Protein AF-A0A835IF54-F1 (afdb_monomer)

InterPro domains:
  IPR000941 Enolase [PTHR11902] (6-127)
  IPR020810 Enolase, C-terminal TIM barrel domain [PF00113] (17-128)
  IPR020810 Enolase, C-terminal TIM barrel domain [SM01192] (16-129)
  IPR036849 Enolase-like, C-terminal domain superfamily [G3DSA:3.20.20.120] (5-129)
  IPR036849 Enolase-like, C-terminal domain superfamily [SSF51604] (17-127)

Nearest PDB structures (foldseek):
  3b97-assembly1_A  TM=9.994E-01  e=7.957E-19  Homo sapiens
  3ucd-assembly1_B  TM=1.000E+00  e=1.982E-18  Homo sapiens
  2akz-assembly1_A  TM=9.984E-01  e=7.791E-18  Homo sapiens
  7sqc-assembly1_Y7  TM=9.852E-01  e=5.624E-18  Chlamydomonas reinhardtii
  2ptx-assembly1_A  TM=9.878E-01  e=2.577E-15  Trypanosoma brucei

Radius of gyration: 16.76 Å; Cα contacts (8 Å, |Δi|>4): 217; chains: 1; bounding box: 39×39×39 Å

Solvent-accessible surface area (backbone atoms only — not comparable to full-atom values): 7189 Å² total; per-residue (Å²): 110,69,71,57,55,53,51,52,28,56,76,72,69,45,90,71,90,79,84,72,76,62,70,43,54,50,34,30,8,24,99,50,23,101,40,65,23,70,47,30,32,41,22,43,29,37,76,60,44,94,42,64,71,48,26,51,50,52,51,53,46,25,50,56,37,33,45,53,53,40,29,73,75,67,32,78,79,25,57,45,61,29,88,80,64,10,29,37,45,86,45,65,51,70,67,57,56,51,52,49,48,54,54,12,30,49,73,56,69,34,66,90,29,44,49,78,48,73,44,51,63,60,77,82,76,64,72,94,123

pLDDT: mean 92.7, std 7.83, range [58.84, 98.81]

Foldseek 3Di:
DVVVQVVVCVVVVHPDDDDDFDWQFAEADPPQAPAQAQFGGKTKTQQQDPDPVRSVVLRVQLSVLLLVLLCVPQNDVQQDATPRRHTYHRDNDPVVVVVSSCRSCVVSVNNPRMDIDGGRVVVSPDDPD

Mean predicted aligned error: 4.07 Å

Sequence (129 aa):
MFLRMKHIANLAGNKTLVLPIPAFNVINGGSHAGNKLAMQEFMILPVGASSLKEAMKMGVEVYHNLKSVIKKKYGQDAINVGDEGGFAPNIQENKEGLELLKTAIAKAGYTKEVVIGMDVAASEFYSTD

Organism: NCBI:txid261450

Secondary structure (DSSP, 8-state):
-HHHHHHHHHHTT-SS--PPPP-EEEEE-GGGSSSS--S-EEEEE-TT-SSHHHHHHHHHHHHHHHHHHHHHHH-GGGG-B-TTS-B------HHHHHHHHHHHHHHHT-TTT-EEEEE--GGGT----

Structure (mmCIF, N/CA/C/O backbone):
data_AF-A0A835IF54-F1
#
_entry.id   AF-A0A835IF54-F1
#
loop_
_atom_site.group_PDB
_atom_site.id
_atom_site.type_symbol
_atom_site.label_atom_id
_atom_site.label_alt_id
_atom_site.label_comp_id
_atom_site.label_asym_id
_atom_site.label_entity_id
_atom_site.label_seq_id
_atom_site.pdbx_PDB_ins_code
_atom_site.Cartn_x
_atom_site.Cartn_y
_atom_site.Cartn_z
_atom_site.occupancy
_atom_site.B_iso_or_equiv
_atom_site.auth_seq_id
_atom_site.auth_comp_id
_atom_site.auth_asym_id
_atom_site.auth_atom_id
_atom_site.pdbx_PDB_model_num
ATOM 1 N N . MET A 1 1 ? 23.525 -2.219 -6.914 1.00 66.19 1 MET A N 1
ATOM 2 C CA . MET A 1 1 ? 22.175 -2.799 -7.114 1.00 66.19 1 MET A CA 1
ATOM 3 C C . MET A 1 1 ? 22.005 -3.371 -8.520 1.00 66.19 1 MET A C 1
ATOM 5 O O . MET A 1 1 ? 21.795 -4.568 -8.641 1.00 66.19 1 MET A O 1
ATOM 9 N N . PHE A 1 2 ? 22.214 -2.576 -9.574 1.00 77.62 2 PHE A N 1
ATOM 10 C CA . PHE A 1 2 ? 22.074 -3.015 -10.972 1.00 77.62 2 PHE A CA 1
ATOM 11 C C . PHE A 1 2 ? 22.926 -4.240 -11.364 1.00 77.62 2 PHE A C 1
ATOM 13 O O . PHE A 1 2 ? 22.415 -5.172 -11.977 1.00 77.62 2 PHE A O 1
ATOM 20 N N . LEU A 1 3 ? 24.199 -4.292 -10.947 1.00 82.06 3 LEU A N 1
ATOM 21 C CA . LEU A 1 3 ? 25.071 -5.451 -11.206 1.00 82.06 3 LEU A CA 1
ATOM 22 C C . LEU A 1 3 ? 24.554 -6.746 -10.554 1.00 82.06 3 LEU A C 1
ATOM 24 O O . LEU A 1 3 ? 24.667 -7.813 -11.148 1.00 82.06 3 LEU A O 1
ATOM 28 N N . ARG A 1 4 ? 23.924 -6.651 -9.374 1.00 89.69 4 ARG A N 1
ATOM 29 C CA . ARG A 1 4 ? 23.322 -7.808 -8.691 1.00 89.69 4 ARG A CA 1
ATOM 30 C C . ARG A 1 4 ? 22.074 -8.306 -9.419 1.00 89.69 4 ARG A C 1
ATOM 32 O O . ARG A 1 4 ? 21.937 -9.505 -9.614 1.00 89.69 4 ARG A O 1
ATOM 39 N N . MET A 1 5 ? 21.214 -7.398 -9.886 1.00 91.31 5 MET A N 1
ATOM 40 C CA . MET A 1 5 ? 20.033 -7.775 -10.676 1.00 91.31 5 MET A CA 1
ATOM 41 C C . MET A 1 5 ? 20.424 -8.449 -11.996 1.00 91.31 5 MET A C 1
ATOM 43 O O . MET A 1 5 ? 19.837 -9.461 -12.357 1.00 91.31 5 MET A O 1
ATOM 47 N N . LYS A 1 6 ? 21.461 -7.942 -12.679 1.00 92.81 6 LYS A N 1
ATOM 48 C CA . LYS A 1 6 ? 22.015 -8.586 -13.880 1.00 92.81 6 LYS A CA 1
ATOM 49 C C . LYS A 1 6 ? 22.555 -9.986 -13.598 1.00 92.81 6 LYS A C 1
ATOM 51 O O . LYS A 1 6 ? 22.308 -10.896 -14.377 1.00 92.81 6 LYS A O 1
ATOM 56 N N . HIS A 1 7 ? 23.273 -10.162 -12.491 1.00 95.25 7 HIS A N 1
ATOM 57 C CA . HIS A 1 7 ? 23.791 -11.472 -12.111 1.00 95.25 7 HIS A CA 1
ATOM 58 C C . HIS A 1 7 ? 22.662 -12.485 -11.861 1.00 95.25 7 HIS A C 1
ATOM 60 O O . HIS A 1 7 ? 22.696 -13.572 -12.427 1.00 95.25 7 HIS A O 1
ATOM 66 N N . ILE A 1 8 ? 21.629 -12.102 -11.102 1.00 96.25 8 ILE A N 1
ATOM 67 C CA . ILE A 1 8 ? 20.449 -12.950 -10.858 1.00 96.25 8 ILE A CA 1
ATOM 68 C C . ILE A 1 8 ? 19.726 -13.277 -12.170 1.00 96.25 8 ILE A C 1
ATOM 70 O O . ILE A 1 8 ? 19.362 -14.426 -12.397 1.00 96.25 8 ILE A O 1
ATOM 74 N N . ALA A 1 9 ? 19.559 -12.298 -13.062 1.00 96.06 9 ALA A N 1
ATOM 75 C CA . ALA A 1 9 ? 18.934 -12.530 -14.361 1.00 96.06 9 ALA A CA 1
ATOM 76 C C . ALA A 1 9 ? 19.724 -13.528 -15.217 1.00 96.06 9 ALA A C 1
ATOM 78 O O . ALA A 1 9 ? 19.123 -14.423 -15.801 1.00 96.06 9 ALA A O 1
ATOM 79 N N . ASN A 1 10 ? 21.057 -13.438 -15.218 1.00 96.12 10 ASN A N 1
ATOM 80 C CA . ASN A 1 10 ? 21.908 -14.407 -15.906 1.00 96.12 10 ASN A CA 1
ATOM 81 C C . ASN A 1 10 ? 21.750 -15.820 -15.325 1.00 96.12 10 ASN A C 1
ATOM 83 O O . ASN A 1 10 ? 21.616 -16.768 -16.094 1.00 96.12 10 ASN A O 1
ATOM 87 N N . LEU A 1 11 ? 21.726 -15.962 -13.992 1.00 97.62 11 LEU A N 1
ATOM 88 C CA . LEU A 1 11 ? 21.497 -17.253 -13.329 1.00 97.62 11 LEU A CA 1
ATOM 89 C C . LEU A 1 11 ? 20.122 -17.844 -13.674 1.00 97.62 11 LEU A C 1
ATOM 91 O O . LEU A 1 11 ? 20.004 -19.048 -13.868 1.00 97.62 11 LEU A O 1
ATOM 95 N N . ALA A 1 12 ? 19.097 -16.997 -13.788 1.00 96.81 12 ALA A N 1
ATOM 96 C CA . ALA A 1 12 ? 17.739 -17.395 -14.151 1.00 96.81 12 ALA A CA 1
ATOM 97 C C . ALA A 1 12 ? 17.522 -17.579 -15.670 1.00 96.81 12 ALA A C 1
ATOM 99 O O . ALA A 1 12 ? 16.415 -17.904 -16.086 1.00 96.81 12 ALA A O 1
ATOM 100 N N . GLY A 1 13 ? 18.535 -17.336 -16.514 1.00 96.69 13 GLY A N 1
ATOM 101 C CA . GLY A 1 13 ? 18.402 -17.388 -17.977 1.00 9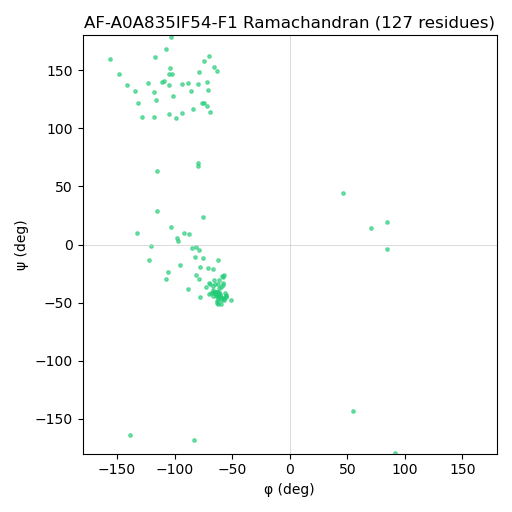6.69 13 GLY A CA 1
ATOM 102 C C . GLY A 1 13 ? 17.576 -16.244 -18.591 1.00 96.69 13 GLY A C 1
ATOM 103 O O . GLY A 1 13 ? 17.197 -16.306 -19.762 1.00 96.69 13 GLY A O 1
ATOM 104 N N . ASN A 1 14 ? 17.310 -15.182 -17.829 1.00 96.19 14 ASN A N 1
ATOM 105 C CA . ASN A 1 14 ? 16.505 -14.042 -18.253 1.00 96.19 14 ASN A CA 1
ATOM 106 C C . ASN A 1 14 ? 17.349 -13.025 -19.029 1.00 96.19 14 ASN A C 1
ATOM 108 O O . ASN A 1 14 ? 18.251 -12.391 -18.485 1.00 96.19 14 ASN A O 1
ATOM 112 N N . LYS A 1 15 ? 17.013 -12.822 -20.307 1.00 93.25 15 LYS A N 1
ATOM 113 C CA . LYS A 1 15 ? 17.708 -11.864 -21.189 1.00 93.25 15 LYS A CA 1
ATOM 114 C C . LYS A 1 15 ? 17.249 -10.417 -21.001 1.00 93.25 15 LYS A C 1
ATOM 116 O O . LYS A 1 15 ? 18.014 -9.493 -21.263 1.00 93.25 15 LYS A O 1
ATOM 121 N N . THR A 1 16 ? 16.014 -10.229 -20.543 1.00 93.44 16 THR A N 1
ATOM 122 C CA . THR A 1 16 ? 15.389 -8.915 -20.374 1.00 93.44 16 THR A CA 1
ATOM 123 C C . THR A 1 16 ? 15.056 -8.697 -18.908 1.00 93.44 16 THR A C 1
ATOM 125 O O . THR A 1 16 ? 14.454 -9.553 -18.265 1.00 93.44 16 THR A O 1
ATOM 128 N N . LEU A 1 17 ? 15.448 -7.538 -18.382 1.00 92.81 17 LEU A N 1
ATOM 129 C CA . LEU A 1 17 ? 15.072 -7.104 -17.042 1.00 92.81 17 LEU A CA 1
ATOM 130 C C . LEU A 1 17 ? 13.743 -6.355 -17.095 1.00 92.81 17 LEU A C 1
ATOM 132 O O . LEU A 1 17 ? 13.532 -5.521 -17.973 1.00 92.81 17 LEU A O 1
ATOM 136 N N . VAL A 1 18 ? 12.891 -6.614 -16.109 1.00 92.88 18 VAL A N 1
ATOM 137 C CA . VAL A 1 18 ? 11.614 -5.927 -15.912 1.00 92.88 18 VAL A CA 1
ATOM 138 C C . VAL A 1 18 ? 11.616 -5.328 -14.510 1.00 92.88 18 VAL A C 1
ATOM 140 O O . VAL A 1 18 ? 12.104 -5.955 -13.567 1.00 92.88 18 VAL A O 1
ATOM 143 N N . LEU A 1 19 ? 11.112 -4.102 -14.369 1.00 94.81 19 LEU A N 1
ATOM 144 C CA . LEU A 1 19 ? 10.859 -3.519 -13.053 1.00 94.81 19 LEU A CA 1
ATOM 145 C C . LEU A 1 19 ? 9.468 -3.960 -12.580 1.00 94.81 19 LEU A C 1
ATOM 147 O O . LEU A 1 19 ? 8.523 -3.866 -13.363 1.00 94.81 19 LEU A O 1
ATOM 151 N N . PRO A 1 20 ? 9.331 -4.446 -11.337 1.00 95.75 20 PRO A N 1
ATOM 152 C CA . PRO A 1 20 ? 8.058 -4.946 -10.845 1.00 95.75 20 PRO A CA 1
ATOM 153 C C . PRO A 1 20 ? 7.097 -3.801 -10.529 1.00 95.75 20 PRO A C 1
ATOM 155 O O . PRO A 1 20 ? 7.513 -2.680 -10.225 1.00 95.75 20 PRO A O 1
ATOM 158 N N . ILE A 1 21 ? 5.806 -4.123 -10.523 1.00 98.06 21 ILE A N 1
ATOM 159 C CA . ILE A 1 21 ? 4.799 -3.298 -9.859 1.00 98.06 21 ILE A CA 1
ATOM 160 C C . ILE A 1 21 ? 4.973 -3.533 -8.353 1.00 98.06 21 ILE A C 1
ATOM 162 O O . ILE A 1 21 ? 4.906 -4.684 -7.919 1.00 98.06 21 ILE A O 1
ATOM 166 N N . PRO A 1 22 ? 5.238 -2.492 -7.552 1.00 98.00 22 PRO A N 1
ATOM 167 C CA . PRO A 1 22 ? 5.342 -2.649 -6.110 1.00 98.00 22 PRO A CA 1
ATOM 168 C C . PRO A 1 22 ? 3.961 -2.928 -5.506 1.00 98.00 22 PRO A C 1
ATOM 170 O O . PRO A 1 22 ? 2.998 -2.226 -5.807 1.00 98.00 22 PRO A O 1
ATOM 173 N N . ALA A 1 23 ? 3.881 -3.929 -4.633 1.00 98.31 23 ALA A N 1
ATOM 174 C CA . ALA A 1 23 ? 2.742 -4.128 -3.750 1.00 98.31 23 ALA A CA 1
ATOM 175 C C . ALA A 1 23 ? 3.100 -3.552 -2.380 1.00 98.31 23 ALA A C 1
ATOM 177 O O . ALA A 1 23 ? 3.981 -4.064 -1.696 1.00 98.31 23 ALA A O 1
ATOM 178 N N . PHE A 1 24 ? 2.486 -2.427 -2.025 1.00 98.31 24 PHE A N 1
ATOM 179 C CA . PHE A 1 24 ? 2.771 -1.744 -0.767 1.00 98.31 24 PHE A CA 1
ATOM 180 C C . PHE A 1 24 ? 1.787 -2.217 0.290 1.00 98.31 24 PHE A C 1
ATOM 182 O O . PHE A 1 24 ? 0.606 -1.895 0.171 1.00 98.31 24 PHE A O 1
ATOM 189 N N . ASN A 1 25 ? 2.253 -2.925 1.316 1.00 97.38 25 ASN A N 1
ATOM 190 C CA . ASN A 1 25 ? 1.440 -3.209 2.492 1.00 97.38 25 ASN A CA 1
ATOM 191 C C . ASN A 1 25 ? 1.204 -1.912 3.279 1.00 97.38 25 ASN A C 1
ATOM 193 O O . ASN A 1 25 ? 2.147 -1.284 3.761 1.00 97.38 25 ASN A O 1
ATOM 197 N N . VAL A 1 26 ? -0.049 -1.454 3.337 1.00 97.56 26 VAL A N 1
ATOM 198 C CA . VAL A 1 26 ? -0.396 -0.129 3.881 1.00 97.56 26 VAL A CA 1
ATOM 199 C C . VAL A 1 26 ? -1.379 -0.184 5.050 1.00 97.56 26 VAL A C 1
ATOM 201 O O . VAL A 1 26 ? -1.525 0.818 5.755 1.00 97.56 26 VAL A O 1
ATOM 204 N N . ILE A 1 27 ? -2.016 -1.334 5.288 1.00 95.19 27 ILE A N 1
ATOM 205 C CA . ILE A 1 27 ? -2.740 -1.641 6.527 1.00 95.19 27 ILE A CA 1
ATOM 206 C C . ILE A 1 27 ? -2.291 -3.023 6.999 1.00 95.19 27 ILE A C 1
ATOM 208 O O . ILE A 1 27 ? -2.478 -4.003 6.281 1.00 95.19 27 ILE A O 1
ATOM 212 N N . ASN A 1 28 ? -1.751 -3.081 8.215 1.00 91.75 28 ASN A N 1
ATOM 213 C CA . ASN A 1 28 ? -1.341 -4.315 8.871 1.00 91.75 28 ASN A CA 1
ATOM 214 C C . ASN A 1 28 ? -2.472 -4.857 9.754 1.00 91.75 28 ASN A C 1
ATOM 216 O O . ASN A 1 28 ? -3.134 -4.113 10.488 1.00 91.75 28 ASN A O 1
ATOM 220 N N . GLY A 1 29 ? -2.653 -6.169 9.703 1.00 87.62 29 GLY A N 1
ATOM 221 C CA . GLY A 1 29 ? -3.490 -6.951 10.601 1.00 87.62 29 GLY A CA 1
ATOM 222 C C . GLY A 1 29 ? -2.799 -8.255 10.987 1.00 87.62 29 GLY A C 1
ATOM 223 O O . GLY A 1 29 ? -1.591 -8.413 10.793 1.00 87.62 29 GLY A O 1
ATOM 224 N N . GLY A 1 30 ? -3.572 -9.194 11.522 1.00 83.44 30 GLY A N 1
ATOM 225 C CA . GLY A 1 30 ? -3.104 -10.518 11.918 1.00 83.44 30 GLY A CA 1
ATOM 226 C C . GLY A 1 30 ? -1.921 -10.454 12.883 1.00 83.44 30 GLY A C 1
ATOM 227 O O . GLY A 1 30 ? -1.815 -9.552 13.713 1.00 83.44 30 GLY A O 1
ATOM 228 N N . SER A 1 31 ? -0.991 -11.393 12.728 1.00 79.62 31 SER A N 1
ATOM 229 C CA . SER A 1 31 ? 0.214 -11.511 13.556 1.00 79.62 31 SER A CA 1
ATOM 230 C C . SER A 1 31 ? 1.160 -10.302 13.457 1.00 79.62 31 SER A C 1
ATOM 232 O O . SER A 1 31 ? 2.053 -10.162 14.287 1.00 79.62 31 SER A O 1
ATOM 234 N N . HIS A 1 32 ? 0.971 -9.418 12.469 1.00 70.00 32 HIS A N 1
ATOM 235 C CA . HIS A 1 32 ? 1.828 -8.252 12.216 1.00 70.00 32 HIS A CA 1
ATOM 236 C C . HIS A 1 32 ? 1.270 -6.951 12.833 1.00 70.00 32 HIS A C 1
ATOM 238 O O . HIS A 1 32 ? 1.834 -5.870 12.628 1.00 70.00 32 HIS A O 1
ATOM 244 N N . ALA A 1 33 ? 0.150 -7.009 13.568 1.00 71.44 33 ALA A N 1
ATOM 245 C CA . ALA A 1 33 ? -0.427 -5.855 14.256 1.00 71.44 33 ALA A CA 1
ATOM 246 C C . ALA A 1 33 ? -1.152 -6.239 15.556 1.00 71.44 33 ALA A C 1
ATOM 248 O O . ALA A 1 33 ? -1.830 -7.251 15.643 1.00 71.44 33 ALA A O 1
ATOM 249 N N . GLY A 1 34 ? -1.113 -5.363 16.566 1.00 67.06 34 GLY A N 1
ATOM 250 C CA . GLY A 1 34 ? -1.864 -5.539 17.821 1.00 67.06 34 GLY A CA 1
ATOM 251 C C . GLY A 1 34 ? -3.374 -5.260 17.721 1.00 67.06 34 GLY A C 1
ATOM 252 O O . GLY A 1 34 ? -3.980 -4.871 18.720 1.00 67.06 34 GLY A O 1
ATOM 253 N N . ASN A 1 35 ? -3.975 -5.364 16.530 1.00 73.38 35 ASN A N 1
ATOM 254 C CA . ASN A 1 35 ? -5.401 -5.115 16.302 1.00 73.38 35 ASN A CA 1
ATOM 255 C C . ASN A 1 35 ? -6.187 -6.433 16.159 1.00 73.38 35 ASN A C 1
ATOM 257 O O . ASN A 1 35 ? -5.640 -7.525 16.264 1.00 73.38 35 ASN A O 1
ATOM 261 N N . LYS A 1 36 ? -7.508 -6.333 15.983 1.00 77.69 36 LYS A N 1
ATOM 262 C CA . LYS A 1 36 ? -8.410 -7.493 15.859 1.00 77.69 36 LYS A CA 1
ATOM 263 C C . LYS A 1 36 ? -8.640 -7.934 14.409 1.00 77.69 36 LYS A C 1
ATOM 265 O O . LYS A 1 36 ? -9.557 -8.709 14.147 1.00 77.69 36 LYS A O 1
ATOM 270 N N . LEU A 1 37 ? -7.879 -7.394 13.463 1.00 79.69 37 LEU A N 1
ATOM 271 C CA . LEU A 1 37 ? -8.053 -7.685 12.048 1.00 79.69 37 LEU A CA 1
ATOM 272 C C . LEU A 1 37 ? -7.468 -9.068 11.762 1.00 79.69 37 LEU A C 1
ATOM 274 O O . LEU A 1 37 ? -6.297 -9.296 12.030 1.00 79.69 37 LEU A O 1
ATOM 278 N N . ALA A 1 38 ? -8.270 -9.993 11.236 1.00 78.44 38 ALA A N 1
ATOM 279 C CA . ALA A 1 38 ? -7.801 -11.360 11.003 1.00 78.44 38 ALA A CA 1
ATOM 280 C C . ALA A 1 38 ? -6.822 -11.458 9.818 1.00 78.44 38 ALA A C 1
ATOM 282 O O . ALA A 1 38 ? -5.878 -12.236 9.867 1.00 78.44 38 ALA A O 1
ATOM 283 N N . MET A 1 39 ? -7.043 -10.676 8.755 1.00 87.06 39 MET A N 1
ATOM 284 C CA . MET A 1 39 ? -6.190 -10.692 7.560 1.00 87.06 39 MET A CA 1
ATOM 285 C C . MET A 1 39 ? -4.916 -9.879 7.783 1.00 87.06 39 MET A C 1
ATOM 287 O O . MET A 1 39 ? -4.974 -8.785 8.347 1.00 87.06 39 MET A O 1
ATOM 291 N N . GLN A 1 40 ? -3.786 -10.406 7.315 1.00 86.69 40 GLN A N 1
ATOM 292 C CA . GLN A 1 40 ? -2.463 -9.893 7.659 1.00 86.69 40 GLN A CA 1
ATOM 293 C C . GLN A 1 40 ? -2.086 -8.620 6.896 1.00 86.69 40 GLN A C 1
ATOM 295 O O . GLN A 1 40 ? -1.605 -7.658 7.499 1.00 86.69 40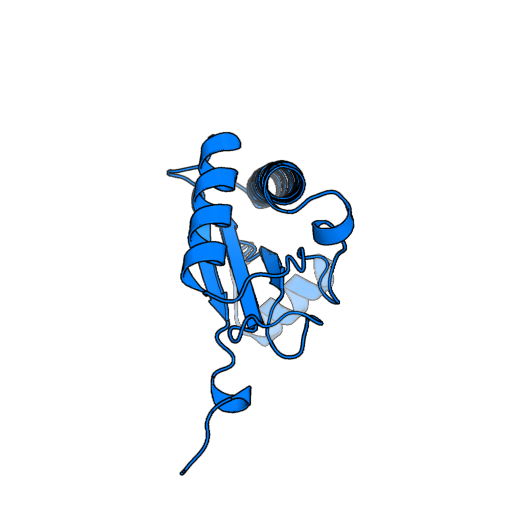 GLN A O 1
ATOM 300 N N . GLU A 1 41 ? -2.333 -8.579 5.585 1.00 92.75 41 GLU A N 1
ATOM 301 C CA . GLU A 1 41 ? -1.858 -7.483 4.736 1.00 92.75 41 GLU A CA 1
ATOM 302 C C . GLU A 1 41 ? -2.940 -6.981 3.787 1.00 92.75 41 GLU A C 1
ATOM 304 O O . GLU A 1 41 ? -3.572 -7.748 3.053 1.00 92.75 41 GLU A O 1
ATOM 309 N N . PHE A 1 42 ? -3.099 -5.659 3.741 1.00 96.88 42 PHE A N 1
ATOM 310 C CA . PHE A 1 42 ? -3.907 -4.983 2.733 1.00 96.88 42 PHE A CA 1
ATOM 311 C C . PHE A 1 42 ? -2.995 -4.064 1.935 1.00 96.88 42 PHE A C 1
ATOM 313 O O . PHE A 1 42 ? -2.511 -3.033 2.419 1.00 96.88 42 PHE A O 1
ATOM 320 N N . MET A 1 43 ? -2.766 -4.459 0.690 1.00 98.31 43 MET A N 1
ATOM 321 C CA . MET A 1 43 ? -1.786 -3.847 -0.183 1.00 98.31 43 MET A CA 1
ATOM 322 C C . MET A 1 43 ? -2.425 -2.950 -1.235 1.00 98.31 43 MET A C 1
ATOM 324 O O . MET A 1 43 ? -3.528 -3.211 -1.714 1.00 98.31 43 MET A O 1
ATOM 328 N N . ILE A 1 44 ? -1.685 -1.934 -1.673 1.00 98.62 44 ILE A N 1
ATOM 329 C CA . ILE A 1 44 ? -1.998 -1.160 -2.880 1.00 98.62 44 ILE A CA 1
ATOM 330 C C . ILE A 1 44 ? -0.963 -1.432 -3.974 1.00 98.62 44 ILE A C 1
ATOM 332 O O . ILE A 1 44 ? 0.234 -1.531 -3.702 1.00 98.62 44 ILE A O 1
ATOM 336 N N . LEU A 1 45 ? -1.432 -1.549 -5.216 1.00 98.69 45 LEU A N 1
ATOM 337 C CA . LEU A 1 45 ? -0.619 -1.842 -6.393 1.00 98.69 45 LEU A CA 1
ATOM 338 C C . LEU A 1 45 ? -0.908 -0.797 -7.486 1.00 98.69 45 LEU A C 1
ATOM 340 O O . LEU A 1 45 ? -1.997 -0.814 -8.065 1.00 98.69 45 LEU A O 1
ATOM 344 N N . PRO A 1 46 ? 0.031 0.110 -7.803 1.00 98.56 46 PRO A N 1
ATOM 345 C CA . PRO A 1 46 ? -0.131 1.138 -8.833 1.00 98.56 46 PRO A CA 1
ATOM 346 C C . PRO A 1 46 ? 0.108 0.562 -10.239 1.00 98.56 46 PRO A C 1
ATOM 348 O O . PRO A 1 46 ? 1.114 0.843 -10.891 1.00 98.56 46 PRO A O 1
ATOM 351 N N . VAL A 1 47 ? -0.812 -0.282 -10.706 1.00 98.50 47 VAL A N 1
ATOM 352 C CA . VAL A 1 47 ? -0.723 -0.991 -11.996 1.00 98.50 47 VAL A CA 1
ATOM 353 C C . VAL A 1 47 ? -0.806 -0.068 -13.218 1.00 98.50 47 VAL A C 1
ATOM 355 O O . VAL A 1 47 ? -0.360 -0.449 -14.295 1.00 98.50 47 VAL A O 1
ATOM 358 N N . GLY A 1 48 ? -1.360 1.138 -13.060 1.00 98.19 48 GLY A N 1
ATOM 359 C CA . GLY A 1 48 ? -1.470 2.146 -14.118 1.00 98.19 48 GLY A CA 1
ATOM 360 C C . GLY A 1 48 ? -0.229 3.027 -14.304 1.00 98.19 48 GLY A C 1
ATOM 361 O O . GLY A 1 48 ? -0.221 3.870 -15.197 1.00 98.19 48 GLY A O 1
ATOM 362 N N . ALA A 1 49 ? 0.810 2.867 -13.479 1.00 98.19 49 ALA A N 1
ATOM 363 C CA . ALA A 1 49 ? 2.028 3.666 -13.574 1.00 98.19 49 ALA A CA 1
ATOM 364 C C . ALA A 1 49 ? 2.883 3.286 -14.799 1.00 98.19 49 ALA A C 1
ATOM 366 O O . ALA A 1 49 ? 3.108 2.112 -15.086 1.00 98.19 49 ALA A O 1
ATOM 367 N N . SER A 1 50 ? 3.460 4.284 -15.469 1.00 97.56 50 SER A N 1
ATOM 368 C CA . SER A 1 50 ? 4.354 4.112 -16.626 1.00 97.56 50 SER A CA 1
ATOM 369 C C . SER A 1 50 ? 5.807 3.792 -16.250 1.00 97.56 50 SER A C 1
ATOM 371 O O . SER A 1 50 ? 6.629 3.456 -17.104 1.00 97.56 50 SER A O 1
ATOM 373 N N . SER A 1 51 ? 6.160 3.916 -14.968 1.00 98.00 51 SER A N 1
ATOM 374 C CA . SER A 1 51 ? 7.503 3.638 -14.460 1.00 98.00 51 SER A CA 1
ATOM 375 C C . SER A 1 51 ? 7.484 3.299 -12.972 1.00 98.00 51 SER A C 1
ATOM 377 O O . SER A 1 51 ? 6.591 3.720 -12.240 1.00 98.00 51 SER A O 1
ATOM 379 N N . LEU A 1 52 ? 8.535 2.631 -12.482 1.00 97.62 52 LEU A N 1
ATOM 380 C CA . LEU A 1 52 ? 8.701 2.382 -11.044 1.00 97.62 52 LEU A CA 1
ATOM 381 C C . LEU A 1 52 ? 8.723 3.687 -10.228 1.00 97.62 52 LEU A C 1
ATOM 383 O O . LEU A 1 52 ? 8.206 3.734 -9.119 1.00 97.62 52 LEU A O 1
ATOM 387 N N . LYS A 1 53 ? 9.292 4.769 -10.777 1.00 98.31 53 LYS A N 1
ATOM 388 C CA . LYS A 1 53 ? 9.308 6.082 -10.116 1.00 98.31 53 LYS A CA 1
ATOM 389 C C . LYS A 1 53 ? 7.892 6.630 -9.927 1.00 98.31 53 LYS A C 1
ATOM 391 O O . LYS A 1 53 ? 7.580 7.166 -8.868 1.00 98.31 53 LYS A O 1
ATOM 396 N N . GLU A 1 54 ? 7.054 6.503 -10.949 1.00 98.56 54 GLU A N 1
ATOM 397 C CA . GLU A 1 54 ? 5.655 6.916 -10.879 1.00 98.56 54 GLU A CA 1
ATOM 398 C C . GLU A 1 54 ? 4.852 6.017 -9.933 1.00 98.56 54 GLU A C 1
ATOM 400 O O . GLU A 1 54 ? 4.126 6.534 -9.090 1.00 98.56 54 GLU A O 1
ATOM 405 N N . ALA A 1 55 ? 5.072 4.701 -9.979 1.00 98.62 55 ALA A N 1
ATOM 406 C CA . ALA A 1 55 ? 4.480 3.749 -9.045 1.00 98.62 55 ALA A CA 1
ATOM 407 C C . ALA A 1 55 ? 4.796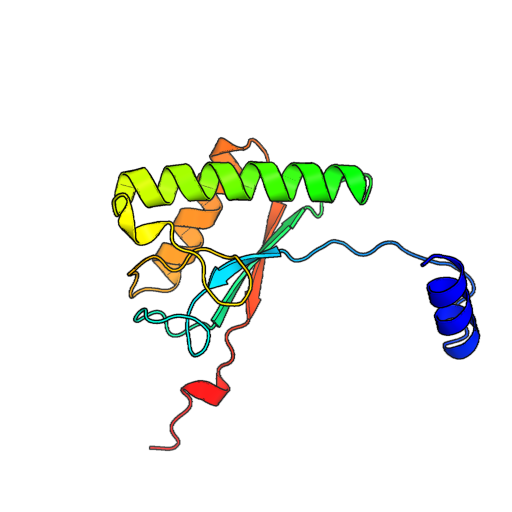 4.105 -7.581 1.00 98.62 55 ALA A C 1
ATOM 409 O O . ALA A 1 55 ? 3.901 4.134 -6.739 1.00 98.62 55 ALA A O 1
ATOM 410 N N . MET A 1 56 ? 6.054 4.449 -7.282 1.00 98.56 56 MET A N 1
ATOM 411 C CA . MET A 1 56 ? 6.459 4.918 -5.953 1.00 98.56 56 MET A CA 1
ATOM 412 C C . MET A 1 56 ? 5.742 6.209 -5.552 1.00 98.56 56 MET A C 1
ATOM 414 O O . MET A 1 56 ? 5.279 6.318 -4.419 1.00 98.56 56 MET A O 1
ATOM 418 N N . LYS A 1 57 ? 5.622 7.179 -6.468 1.00 98.69 57 LYS A N 1
ATOM 419 C CA . LYS A 1 57 ? 4.894 8.429 -6.210 1.00 98.69 57 LYS A CA 1
ATOM 420 C C . LYS A 1 57 ? 3.426 8.149 -5.868 1.00 98.69 57 LYS A C 1
ATOM 422 O O . LYS A 1 57 ? 2.957 8.614 -4.833 1.00 98.69 57 LYS A O 1
ATOM 427 N N . MET A 1 58 ? 2.737 7.358 -6.694 1.00 98.81 58 MET A N 1
ATOM 428 C CA . MET A 1 58 ? 1.341 6.968 -6.467 1.00 98.81 58 MET A CA 1
ATOM 429 C C . MET A 1 58 ? 1.176 6.268 -5.112 1.00 98.81 58 MET A C 1
ATOM 431 O O . MET A 1 58 ? 0.317 6.653 -4.323 1.00 98.81 58 MET A O 1
ATOM 435 N N . GLY A 1 59 ? 2.038 5.291 -4.802 1.00 98.62 59 GLY A N 1
ATOM 436 C CA . GLY A 1 59 ? 2.008 4.569 -3.527 1.00 98.62 59 GLY A CA 1
ATOM 437 C C . GLY A 1 59 ? 2.161 5.488 -2.310 1.00 98.62 59 GLY A C 1
ATOM 438 O O . GLY A 1 59 ? 1.360 5.416 -1.379 1.00 98.62 59 GLY A O 1
ATOM 439 N N . VAL A 1 60 ? 3.136 6.403 -2.338 1.00 98.62 60 VAL A N 1
ATOM 440 C CA . VAL A 1 60 ? 3.385 7.371 -1.251 1.00 98.62 60 VAL A CA 1
ATOM 441 C C . VAL A 1 60 ? 2.207 8.331 -1.063 1.00 98.62 60 VAL A C 1
ATOM 443 O O . VAL A 1 60 ? 1.794 8.601 0.067 1.00 98.62 60 VAL A O 1
ATOM 446 N N . GLU A 1 61 ? 1.634 8.838 -2.152 1.00 98.81 61 GLU A N 1
ATOM 447 C CA . GLU A 1 61 ? 0.492 9.754 -2.087 1.00 98.81 61 GLU A CA 1
ATOM 448 C C . GLU A 1 61 ? -0.769 9.066 -1.548 1.00 98.81 61 GLU A C 1
ATOM 450 O O . GLU A 1 61 ? -1.466 9.640 -0.703 1.00 98.81 61 GLU A O 1
ATOM 455 N N . VAL A 1 62 ? -1.040 7.820 -1.956 1.00 98.81 62 VAL A N 1
ATOM 456 C CA . VAL A 1 62 ? -2.136 7.016 -1.389 1.00 98.81 62 VAL A CA 1
ATOM 457 C C . VAL A 1 62 ? -1.884 6.729 0.092 1.00 98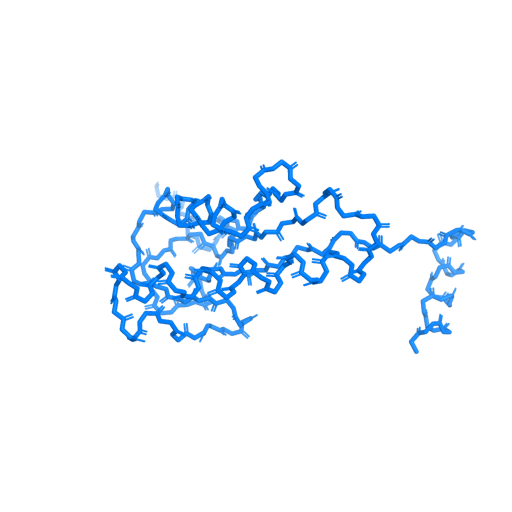.81 62 VAL A C 1
ATOM 459 O O . VAL A 1 62 ? -2.793 6.916 0.897 1.00 98.81 62 VAL A O 1
ATOM 462 N N . TYR A 1 63 ? -0.662 6.359 0.486 1.00 98.75 63 TYR A N 1
ATOM 463 C CA . TYR A 1 63 ? -0.303 6.098 1.885 1.00 98.75 63 TYR A CA 1
ATOM 464 C C . TYR A 1 63 ? -0.521 7.324 2.793 1.00 98.75 63 TYR A C 1
ATOM 466 O O . TYR A 1 63 ? -1.128 7.222 3.862 1.00 98.75 63 TYR A O 1
ATOM 474 N N . HIS A 1 64 ? -0.111 8.523 2.369 1.00 98.69 64 HIS A N 1
ATOM 475 C CA . HIS A 1 64 ? -0.348 9.746 3.149 1.00 98.69 64 HIS A CA 1
ATOM 476 C C . HIS A 1 64 ? -1.827 10.167 3.190 1.00 98.69 64 HIS A C 1
ATOM 478 O O . HIS A 1 64 ? -2.303 10.675 4.215 1.0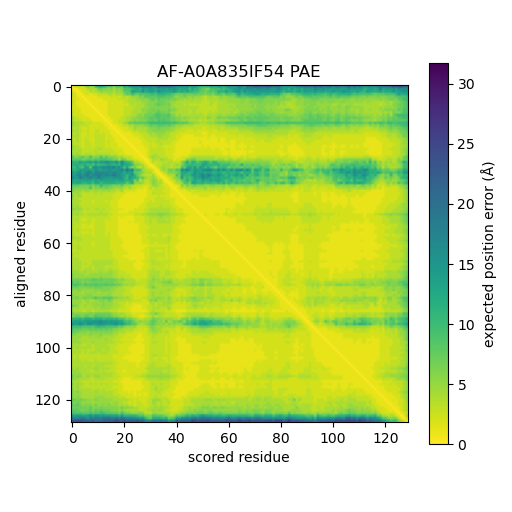0 98.69 64 HIS A O 1
ATOM 484 N N . ASN A 1 65 ? -2.583 9.917 2.118 1.00 98.75 65 ASN A N 1
ATOM 485 C CA . ASN A 1 65 ? -4.035 10.089 2.136 1.00 98.75 65 ASN A CA 1
ATOM 486 C C . ASN A 1 65 ? -4.706 9.093 3.087 1.00 98.75 65 ASN A C 1
ATOM 488 O O . ASN A 1 65 ? -5.581 9.487 3.861 1.00 98.75 65 ASN A O 1
ATOM 492 N N . LEU A 1 66 ? -4.257 7.837 3.096 1.00 98.56 66 LEU A N 1
ATOM 493 C CA . LEU A 1 66 ? -4.731 6.803 4.010 1.00 98.56 66 LEU A CA 1
ATOM 494 C C . LEU A 1 66 ? -4.488 7.200 5.467 1.00 98.56 66 LEU A C 1
ATOM 496 O O . LEU A 1 66 ? -5.424 7.155 6.264 1.00 98.56 66 LEU A O 1
ATOM 500 N N . LYS A 1 67 ? -3.294 7.712 5.797 1.00 98.25 67 LYS A N 1
ATOM 501 C CA . LYS A 1 67 ? -2.994 8.279 7.122 1.00 98.25 67 LYS A CA 1
ATOM 502 C C . LYS A 1 67 ? -4.035 9.312 7.547 1.00 98.25 67 LYS A C 1
ATOM 504 O O . LYS A 1 67 ? -4.551 9.270 8.661 1.00 98.25 67 LYS A O 1
ATOM 509 N N . SER A 1 68 ? -4.369 10.238 6.650 1.00 98.00 68 SER A N 1
ATOM 510 C CA . SER A 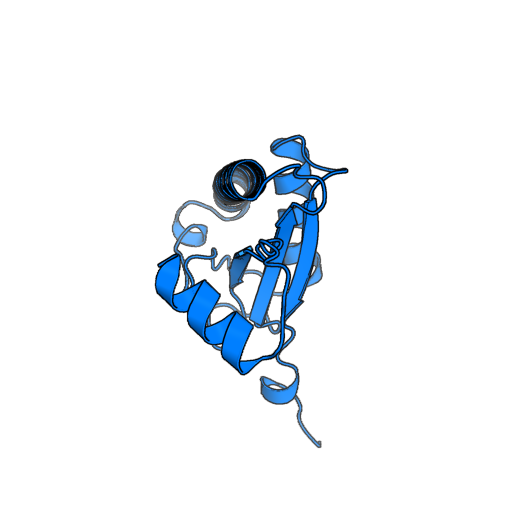1 68 ? -5.360 11.289 6.910 1.00 98.00 68 SER A CA 1
ATOM 511 C C . SER A 1 68 ? -6.777 10.730 7.080 1.00 98.00 68 SER A C 1
ATOM 513 O O . SER A 1 68 ? -7.523 11.195 7.941 1.00 98.00 68 SER A O 1
ATOM 515 N N . VAL A 1 69 ? -7.155 9.725 6.282 1.00 97.94 69 VAL A N 1
ATOM 516 C CA . VAL A 1 69 ? -8.450 9.031 6.381 1.00 97.94 69 VAL A CA 1
ATOM 517 C C . VAL A 1 69 ? -8.574 8.317 7.728 1.00 97.94 69 VAL A C 1
ATOM 519 O O . VAL A 1 69 ? -9.561 8.528 8.433 1.00 97.94 69 VAL A O 1
ATOM 522 N N . ILE A 1 70 ? -7.560 7.535 8.105 1.00 97.12 70 ILE A N 1
ATOM 523 C CA . ILE A 1 70 ? -7.514 6.786 9.364 1.00 97.12 70 ILE A CA 1
ATOM 524 C C . ILE A 1 70 ? -7.536 7.745 10.553 1.00 97.12 70 ILE A C 1
ATOM 526 O O . ILE A 1 70 ? -8.407 7.618 11.411 1.00 97.12 70 ILE A O 1
ATOM 530 N N . LYS A 1 71 ? -6.661 8.760 10.570 1.00 97.19 71 LYS A N 1
ATOM 531 C CA . LYS A 1 71 ? -6.616 9.756 11.652 1.00 97.19 71 LYS A CA 1
ATOM 532 C C . LYS A 1 71 ? -7.959 10.450 11.850 1.00 97.19 71 LYS A C 1
ATOM 534 O O . LYS A 1 71 ? -8.377 10.670 12.982 1.00 97.19 71 LYS A O 1
ATOM 539 N N . LYS A 1 72 ? -8.646 10.799 10.757 1.00 96.75 72 LYS A N 1
ATOM 540 C CA . LYS A 1 72 ? -9.958 11.452 10.826 1.00 96.75 72 LYS A CA 1
ATOM 541 C C . LYS A 1 72 ? -11.037 10.532 11.405 1.00 96.75 72 LYS A C 1
ATOM 543 O O . LYS A 1 72 ? -11.928 11.030 12.083 1.00 96.75 72 LYS A O 1
ATOM 548 N N . LYS A 1 73 ? -10.987 9.231 11.108 1.00 95.56 73 LYS A N 1
ATOM 549 C CA . LYS A 1 73 ? -12.032 8.275 11.501 1.00 95.56 73 LYS A CA 1
ATOM 550 C C . LYS A 1 73 ? -11.803 7.660 12.886 1.00 95.56 73 LYS A C 1
ATOM 552 O O . LYS A 1 73 ? -12.768 7.493 13.620 1.00 95.56 73 LYS A O 1
ATOM 557 N N . TYR A 1 74 ? -10.557 7.354 13.243 1.00 94.00 74 TYR A N 1
ATOM 558 C CA . TYR A 1 74 ? -10.213 6.600 14.458 1.00 94.00 74 TYR A CA 1
ATOM 559 C C . TYR A 1 74 ? -9.301 7.362 15.429 1.00 94.00 74 TYR A C 1
ATOM 561 O O . TYR A 1 74 ? -8.978 6.847 16.494 1.00 94.00 74 TYR A O 1
ATOM 569 N N . GLY A 1 75 ? -8.887 8.585 15.089 1.00 94.06 75 GLY A N 1
ATOM 570 C CA . GLY A 1 75 ? -8.060 9.425 15.953 1.00 94.06 75 GLY A CA 1
ATOM 571 C C . GLY A 1 75 ? -6.552 9.273 15.736 1.00 94.06 75 GLY A C 1
ATOM 572 O O . GLY A 1 75 ? -6.078 8.551 14.859 1.00 94.06 75 GLY A O 1
ATOM 573 N N . GLN A 1 76 ? -5.787 10.029 16.526 1.00 93.00 76 GLN A N 1
ATOM 574 C CA . GLN A 1 76 ? -4.333 10.166 16.387 1.00 93.00 76 GLN A CA 1
ATOM 575 C C . GLN A 1 76 ? -3.573 8.862 16.668 1.00 93.00 76 GLN A C 1
ATOM 577 O O . GLN A 1 76 ? -2.541 8.631 16.047 1.00 93.00 76 GLN A O 1
ATOM 582 N N . ASP A 1 77 ? -4.085 8.001 17.543 1.00 90.25 77 ASP A N 1
ATOM 583 C CA . ASP A 1 77 ? -3.378 6.777 17.941 1.00 90.25 77 ASP A CA 1
ATOM 584 C C . ASP A 1 77 ? -3.480 5.667 16.882 1.00 90.25 77 ASP A C 1
ATOM 586 O O . ASP A 1 77 ? -2.649 4.764 16.829 1.00 90.25 77 ASP A O 1
ATOM 590 N N . ALA A 1 78 ? -4.456 5.762 15.973 1.00 91.44 78 ALA A N 1
ATOM 591 C CA . ALA A 1 78 ? -4.686 4.778 14.915 1.00 91.44 78 ALA A CA 1
ATOM 592 C C . ALA A 1 78 ? -3.727 4.905 13.715 1.00 91.44 78 ALA A C 1
ATOM 594 O O . ALA A 1 78 ? -3.787 4.089 12.799 1.00 91.44 78 ALA A O 1
ATOM 595 N N . ILE A 1 79 ? -2.864 5.929 13.689 1.00 94.12 79 ILE A N 1
ATOM 596 C CA . ILE A 1 79 ? -1.861 6.141 12.627 1.00 94.12 79 ILE A CA 1
ATOM 597 C C . ILE A 1 79 ? -0.442 5.741 13.036 1.00 94.12 79 ILE A C 1
ATOM 599 O O . ILE A 1 79 ? 0.524 6.128 12.370 1.00 94.12 79 ILE A O 1
ATOM 603 N N . ASN A 1 80 ? -0.319 4.986 14.125 1.00 92.75 80 ASN A N 1
ATOM 604 C CA . ASN A 1 80 ? 0.892 4.233 14.405 1.00 92.75 80 ASN A CA 1
ATOM 605 C C . ASN A 1 80 ? 1.068 3.134 13.349 1.00 92.75 80 ASN A C 1
ATOM 607 O O . ASN A 1 80 ? 0.099 2.684 12.727 1.00 92.75 80 ASN A O 1
ATOM 611 N N . VAL A 1 81 ? 2.320 2.753 13.121 1.00 92.75 81 VAL A N 1
ATOM 612 C CA . VAL A 1 81 ? 2.691 1.787 12.086 1.00 92.75 81 VAL A CA 1
ATOM 613 C C . VAL A 1 81 ? 3.026 0.432 12.701 1.00 92.75 81 VAL A C 1
ATOM 615 O O . VAL A 1 81 ? 3.527 0.387 13.825 1.00 92.75 81 VAL A O 1
ATOM 618 N N . GLY A 1 82 ? 2.721 -0.645 11.978 1.00 85.00 82 GLY A N 1
ATOM 619 C CA . GLY A 1 82 ? 3.160 -2.002 12.305 1.00 85.00 82 GLY A CA 1
ATOM 620 C C . GLY A 1 82 ? 4.575 -2.291 11.800 1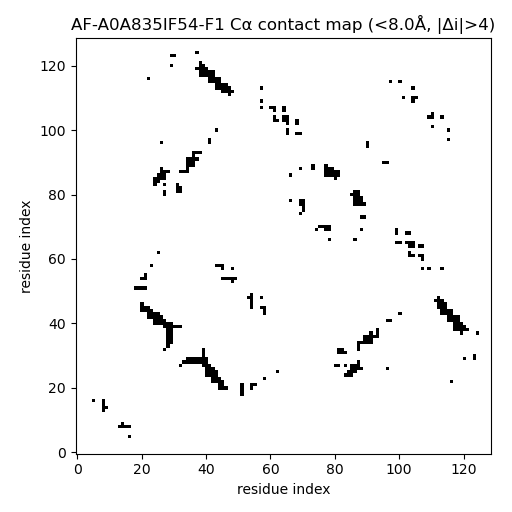.00 85.00 82 GLY A C 1
ATOM 621 O O . GLY A 1 82 ? 5.282 -1.387 11.342 1.00 85.00 82 GLY A O 1
ATOM 622 N N . ASP A 1 83 ? 4.961 -3.564 11.835 1.00 84.88 83 ASP A N 1
ATOM 623 C CA . ASP A 1 83 ? 6.331 -4.014 11.543 1.00 84.88 83 ASP A CA 1
ATOM 624 C C . ASP A 1 83 ? 6.799 -3.681 10.116 1.00 84.88 83 ASP A C 1
ATOM 626 O O . ASP A 1 83 ? 7.973 -3.390 9.884 1.00 84.88 83 ASP A O 1
ATOM 630 N N . GLU A 1 84 ? 5.870 -3.647 9.159 1.00 89.44 84 GLU A N 1
ATOM 631 C CA . GLU A 1 84 ? 6.150 -3.363 7.744 1.00 89.44 84 GLU A CA 1
ATOM 632 C C . GLU A 1 84 ? 5.879 -1.906 7.340 1.00 89.44 84 GLU A C 1
ATOM 634 O O . GLU A 1 84 ? 5.972 -1.541 6.168 1.00 89.44 84 GLU A O 1
ATOM 639 N N . GLY A 1 85 ? 5.545 -1.042 8.302 1.00 92.75 85 GLY A N 1
ATOM 640 C CA . GLY A 1 85 ? 5.314 0.383 8.058 1.00 92.75 85 GLY A CA 1
ATOM 641 C C . GLY A 1 85 ? 3.901 0.752 7.585 1.00 92.75 85 GLY A C 1
ATOM 642 O O . GLY A 1 85 ? 3.600 1.945 7.470 1.00 92.75 85 GLY A O 1
ATOM 643 N N . GLY A 1 86 ? 3.014 -0.217 7.348 1.00 95.00 86 GLY A N 1
ATOM 644 C CA . GLY A 1 86 ? 1.582 0.030 7.166 1.00 95.00 86 GLY A CA 1
ATOM 645 C C . GLY A 1 86 ? 0.907 0.452 8.477 1.00 95.00 86 GLY A C 1
ATOM 646 O O . GLY A 1 86 ? 1.459 0.299 9.566 1.00 95.00 86 GLY A O 1
ATOM 647 N N . PHE A 1 87 ? -0.283 1.048 8.392 1.00 96.00 87 PHE A N 1
ATOM 648 C CA . PHE A 1 87 ? -1.018 1.487 9.583 1.00 96.00 87 PHE A CA 1
ATOM 649 C C . PHE A 1 87 ? -1.714 0.316 10.273 1.00 96.00 87 PHE A C 1
ATOM 651 O O . PHE A 1 87 ? -2.204 -0.591 9.607 1.00 96.00 87 PHE A O 1
ATOM 658 N N . ALA A 1 88 ? -1.852 0.387 11.596 1.00 91.81 88 ALA A N 1
ATOM 659 C CA . ALA A 1 88 ? -2.563 -0.616 12.391 1.00 91.81 88 ALA A CA 1
ATOM 660 C C . ALA A 1 88 ? -3.821 -0.027 13.069 1.00 91.81 88 ALA A C 1
ATOM 662 O O . ALA A 1 88 ? -3.889 0.033 14.300 1.00 91.81 88 ALA A O 1
ATOM 663 N N . PRO A 1 89 ? -4.833 0.446 12.311 1.00 89.44 89 PRO A N 1
ATOM 664 C CA . PRO A 1 89 ? -6.069 0.931 12.909 1.00 89.44 89 PRO A CA 1
ATOM 665 C C . PRO A 1 89 ? -6.793 -0.203 13.645 1.00 89.44 89 PRO A C 1
ATOM 667 O O . PRO A 1 89 ? -6.720 -1.367 13.253 1.00 89.44 89 PRO A O 1
ATOM 670 N N . ASN A 1 90 ? -7.527 0.138 14.706 1.00 84.69 90 ASN A N 1
ATOM 671 C CA . ASN A 1 90 ? -8.303 -0.830 15.482 1.00 84.69 90 ASN A CA 1
ATOM 672 C C . ASN A 1 90 ? -9.628 -1.176 14.778 1.00 84.69 90 ASN A C 1
ATOM 674 O O . ASN A 1 90 ? -10.706 -0.784 15.226 1.00 84.69 90 ASN A O 1
ATOM 678 N N . ILE A 1 91 ? -9.529 -1.859 13.640 1.00 83.25 91 ILE A N 1
ATOM 679 C CA . ILE A 1 91 ? -10.659 -2.355 12.849 1.00 83.25 91 ILE A CA 1
ATOM 680 C C . ILE A 1 91 ? -10.854 -3.856 13.088 1.00 83.25 91 ILE A C 1
ATOM 682 O O . ILE A 1 91 ? -9.893 -4.582 13.332 1.00 83.25 91 ILE A O 1
ATOM 686 N N . GLN A 1 92 ? -12.109 -4.310 13.048 1.00 79.69 92 GLN A N 1
ATOM 687 C CA . GLN A 1 92 ? -12.469 -5.723 13.260 1.00 79.69 92 GLN A CA 1
ATOM 688 C C . GLN A 1 92 ? -12.906 -6.408 11.960 1.00 79.69 92 GLN A C 1
ATOM 690 O O . GLN A 1 92 ? -12.705 -7.605 11.791 1.00 79.69 92 GLN A O 1
ATOM 695 N N . GLU A 1 93 ? -13.484 -5.654 11.022 1.00 87.62 93 GLU A N 1
ATOM 696 C CA . GLU A 1 93 ? -13.975 -6.200 9.760 1.00 87.62 93 GLU A CA 1
ATOM 697 C C . GLU A 1 93 ? -13.000 -5.929 8.610 1.00 87.62 93 GLU A C 1
ATOM 699 O O . GLU A 1 93 ? -12.674 -4.783 8.303 1.00 87.62 93 GLU A O 1
ATOM 704 N N . ASN A 1 94 ? -12.617 -6.977 7.876 1.00 88.94 94 ASN A N 1
ATOM 705 C CA . ASN A 1 94 ? -11.738 -6.855 6.703 1.00 88.94 94 ASN A CA 1
ATOM 706 C C . ASN A 1 94 ? -12.314 -5.919 5.625 1.00 88.94 94 ASN A C 1
ATOM 708 O O . ASN A 1 94 ? -11.584 -5.184 4.958 1.00 88.94 94 ASN A O 1
ATOM 712 N N . LYS A 1 95 ? -13.647 -5.894 5.485 1.00 92.75 95 LYS A N 1
ATOM 713 C CA . LYS A 1 95 ? -14.347 -4.979 4.574 1.00 92.75 95 LYS A CA 1
ATOM 714 C C . LYS A 1 95 ? -14.067 -3.517 4.916 1.00 92.75 95 LYS A C 1
ATOM 716 O O . LYS A 1 95 ? -13.932 -2.698 4.014 1.00 92.75 95 LYS A O 1
ATOM 721 N N . GLU A 1 96 ? -13.944 -3.191 6.198 1.00 92.88 96 GLU A N 1
ATOM 722 C CA . GLU A 1 96 ? -13.633 -1.837 6.639 1.00 92.88 96 GLU A CA 1
ATOM 723 C C . GLU A 1 96 ? -12.232 -1.406 6.185 1.00 92.88 96 GLU A C 1
ATOM 725 O O . GLU A 1 96 ? -12.079 -0.297 5.673 1.00 92.88 96 GLU A O 1
ATOM 730 N N . GLY A 1 97 ? -11.243 -2.304 6.265 1.00 93.25 97 GLY A N 1
ATOM 731 C CA . GLY A 1 97 ? -9.904 -2.087 5.704 1.00 93.25 97 GLY A CA 1
ATOM 732 C C . GLY A 1 97 ? -9.944 -1.778 4.204 1.00 93.25 97 GLY A C 1
ATOM 733 O O . GLY A 1 97 ? -9.363 -0.791 3.749 1.00 93.25 97 GLY A O 1
ATOM 734 N N . LEU A 1 98 ? -10.717 -2.553 3.438 1.00 96.25 98 LEU A N 1
ATOM 735 C CA . LEU A 1 98 ? -10.896 -2.330 1.998 1.00 96.25 98 LEU A CA 1
ATOM 736 C C . LEU A 1 98 ? -11.558 -0.982 1.678 1.00 96.25 98 LEU A C 1
ATOM 738 O O . LEU A 1 98 ? -11.142 -0.298 0.742 1.00 96.25 98 LEU A O 1
ATOM 742 N N . GLU A 1 99 ? -12.566 -0.567 2.447 1.00 97.00 99 GLU A N 1
ATOM 743 C CA . GLU A 1 99 ? -13.229 0.727 2.242 1.00 97.00 99 GLU A CA 1
ATOM 744 C C . GLU A 1 99 ? -12.323 1.919 2.598 1.00 97.00 99 GLU A C 1
ATOM 746 O O . GLU A 1 99 ? -12.362 2.955 1.921 1.00 97.00 99 GLU A O 1
ATOM 751 N N . LEU A 1 100 ? -11.447 1.775 3.602 1.00 97.19 100 LEU A N 1
ATOM 752 C CA . LEU A 1 100 ? -10.410 2.770 3.898 1.00 97.19 100 LEU A CA 1
ATOM 753 C C . LEU A 1 100 ? -9.452 2.938 2.713 1.00 97.19 100 LEU A C 1
ATOM 755 O O . LEU A 1 100 ? -9.179 4.076 2.317 1.00 97.19 100 LEU A O 1
ATOM 759 N N . LEU A 1 101 ? -8.999 1.832 2.111 1.00 98.06 101 LEU A N 1
ATOM 760 C CA . LEU A 1 101 ? -8.133 1.867 0.931 1.00 98.06 101 LEU A CA 1
ATOM 761 C C . LEU A 1 101 ? -8.821 2.503 -0.271 1.00 98.06 101 LEU A C 1
ATOM 763 O O . LEU A 1 101 ? -8.260 3.424 -0.861 1.00 98.06 101 LEU A O 1
ATOM 767 N N . LYS A 1 102 ? -10.053 2.097 -0.600 1.00 98.38 102 LYS A N 1
ATOM 768 C CA . LYS A 1 102 ? -10.824 2.722 -1.691 1.00 98.38 102 LYS A CA 1
ATOM 769 C C . LYS A 1 102 ? -10.959 4.230 -1.493 1.00 98.38 102 LYS A C 1
ATOM 771 O O . LYS A 1 102 ? -10.747 4.999 -2.428 1.00 98.38 102 LYS A O 1
ATOM 776 N N . THR A 1 103 ? -11.258 4.662 -0.267 1.00 98.50 103 THR A N 1
ATOM 777 C CA . THR A 1 103 ? -11.372 6.088 0.068 1.00 98.50 103 THR A CA 1
ATOM 778 C C . THR A 1 103 ? -10.039 6.819 -0.107 1.00 98.50 103 THR A C 1
ATOM 780 O O . THR A 1 103 ? -10.014 7.933 -0.628 1.00 98.50 103 THR A O 1
ATOM 783 N N . ALA A 1 104 ? -8.929 6.219 0.329 1.00 98.62 104 ALA A N 1
ATOM 784 C CA . ALA A 1 104 ? -7.596 6.803 0.201 1.00 98.62 104 ALA A CA 1
ATOM 785 C C . ALA A 1 104 ? -7.140 6.902 -1.263 1.00 98.62 104 ALA A C 1
ATOM 787 O O . ALA A 1 104 ? -6.665 7.959 -1.676 1.00 98.62 104 ALA A O 1
ATOM 788 N N . ILE A 1 105 ? -7.347 5.843 -2.051 1.00 98.81 105 ILE A N 1
ATOM 789 C CA . ILE A 1 105 ? -7.048 5.797 -3.489 1.00 98.81 105 ILE A CA 1
ATOM 790 C C . ILE A 1 105 ? -7.842 6.876 -4.235 1.00 98.81 105 ILE A C 1
ATOM 792 O O . ILE A 1 105 ? -7.268 7.648 -5.004 1.00 98.81 105 ILE A O 1
ATOM 796 N N . ALA A 1 106 ? -9.146 6.984 -3.962 1.00 9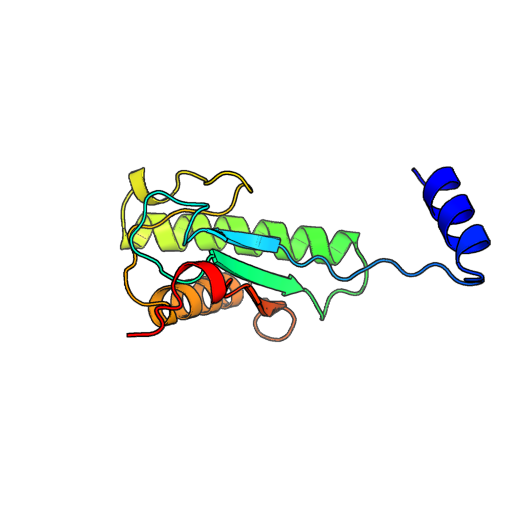8.69 106 ALA A N 1
ATOM 797 C CA . ALA A 1 106 ? -9.998 7.990 -4.587 1.00 98.69 106 ALA A CA 1
ATOM 798 C C . ALA A 1 106 ? -9.573 9.420 -4.224 1.00 98.69 106 ALA A C 1
ATOM 800 O O . ALA A 1 106 ? -9.528 10.287 -5.094 1.00 98.69 106 ALA A O 1
ATOM 801 N N . LYS A 1 107 ? -9.206 9.672 -2.960 1.00 98.50 107 LYS A N 1
ATOM 802 C CA . LYS A 1 107 ? -8.690 10.981 -2.521 1.00 98.50 107 LYS A CA 1
ATOM 803 C C . LYS A 1 107 ? -7.356 11.351 -3.158 1.00 98.50 107 LYS A C 1
ATOM 805 O O . LYS A 1 107 ? -7.128 12.528 -3.414 1.00 98.50 107 LYS A O 1
ATOM 810 N N . ALA A 1 108 ? -6.498 10.367 -3.406 1.00 98.44 108 ALA A N 1
ATOM 811 C CA . ALA A 1 108 ? -5.241 10.571 -4.116 1.00 98.44 108 ALA A CA 1
ATOM 812 C C . ALA A 1 108 ? -5.438 10.761 -5.634 1.00 98.44 108 ALA A C 1
ATOM 814 O O . ALA A 1 108 ? -4.511 11.185 -6.313 1.00 98.44 108 ALA A O 1
ATOM 815 N N . GLY A 1 109 ? -6.637 10.489 -6.162 1.00 98.62 109 GLY A N 1
ATOM 816 C CA . GLY A 1 109 ? -6.964 10.664 -7.577 1.00 98.62 109 GLY A CA 1
ATOM 817 C C . GLY A 1 109 ? -6.571 9.487 -8.473 1.00 98.62 109 GLY A C 1
ATOM 818 O O . GLY A 1 109 ? -6.500 9.672 -9.682 1.00 98.62 109 GLY A O 1
ATOM 819 N N . TYR A 1 110 ? -6.348 8.292 -7.907 1.00 98.69 110 TYR A N 1
ATOM 820 C CA . TYR A 1 110 ? -5.791 7.129 -8.621 1.00 98.69 110 TYR A CA 1
ATOM 821 C C . TYR A 1 110 ? -6.744 5.928 -8.737 1.00 98.69 110 TYR A C 1
ATOM 823 O O . TYR A 1 110 ? -6.314 4.775 -8.759 1.00 98.69 110 TYR A O 1
ATOM 831 N N . THR A 1 111 ? -8.059 6.164 -8.768 1.00 98.25 111 THR A N 1
ATOM 832 C CA . THR A 1 111 ? -9.081 5.097 -8.772 1.00 98.25 111 THR A CA 1
ATOM 833 C C . THR A 1 111 ? -8.956 4.118 -9.942 1.00 98.25 111 THR A C 1
ATOM 835 O O . THR A 1 111 ? -9.386 2.974 -9.814 1.00 98.25 111 THR A O 1
ATOM 838 N N . LYS A 1 112 ? -8.414 4.543 -11.089 1.00 98.25 112 LYS A N 1
ATOM 839 C CA . LYS A 1 112 ? -8.267 3.679 -12.273 1.00 98.25 112 LYS A CA 1
ATOM 840 C C . LYS A 1 112 ? -6.879 3.041 -12.354 1.00 98.25 112 LYS A C 1
ATOM 842 O O . LYS A 1 112 ? -6.690 2.079 -13.091 1.00 98.25 112 LYS A O 1
ATOM 847 N N . GLU A 1 113 ? -5.921 3.587 -11.616 1.00 98.56 113 GLU A N 1
ATOM 848 C CA . GLU A 1 113 ? -4.495 3.314 -11.734 1.00 98.56 113 GLU A CA 1
ATOM 849 C C . GLU A 1 113 ? -3.969 2.445 -10.585 1.00 98.56 113 GLU A C 1
ATOM 851 O O . GLU A 1 113 ? -2.951 1.772 -10.750 1.00 98.56 113 GLU A O 1
ATOM 856 N N . VAL A 1 114 ? -4.646 2.440 -9.432 1.00 98.75 114 VAL A N 1
ATOM 857 C CA . VAL A 1 114 ? -4.256 1.671 -8.244 1.00 98.75 114 VAL A CA 1
ATOM 858 C C . VAL A 1 114 ? -5.314 0.622 -7.918 1.00 98.75 114 VAL A C 1
ATOM 860 O O . VAL A 1 114 ? -6.481 0.942 -7.694 1.00 98.75 114 VAL A O 1
ATOM 863 N N . VAL A 1 115 ? -4.885 -0.636 -7.838 1.00 98.56 115 VAL A N 1
ATOM 864 C CA . VAL A 1 115 ? -5.708 -1.770 -7.395 1.00 98.56 115 VAL A CA 1
ATOM 865 C C . VAL A 1 115 ? -5.278 -2.238 -6.006 1.00 98.56 115 VAL A C 1
ATOM 867 O O . VAL A 1 115 ? -4.238 -1.824 -5.493 1.00 98.56 115 VAL A O 1
ATOM 870 N N . ILE A 1 116 ? -6.090 -3.092 -5.386 1.00 98.50 116 ILE A N 1
ATOM 871 C CA . ILE A 1 116 ? -5.834 -3.641 -4.051 1.00 98.50 116 ILE A CA 1
ATOM 872 C C . ILE A 1 116 ? -5.382 -5.097 -4.180 1.00 98.50 116 ILE A C 1
ATOM 874 O O . ILE A 1 116 ? -5.960 -5.860 -4.954 1.00 98.50 116 ILE A 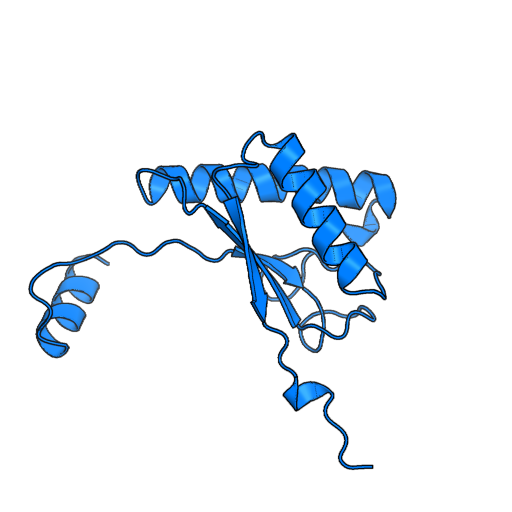O 1
ATOM 878 N N . GLY A 1 117 ? -4.366 -5.467 -3.406 1.00 97.75 117 GLY A N 1
ATOM 879 C CA . GLY A 1 117 ? -3.945 -6.846 -3.164 1.00 97.75 117 GLY A CA 1
ATOM 880 C C . GLY A 1 117 ? -4.106 -7.191 -1.686 1.00 97.75 117 GLY A C 1
ATOM 881 O O . GLY A 1 117 ? -4.229 -6.294 -0.854 1.00 97.75 117 GLY A O 1
ATOM 882 N N . MET A 1 118 ? -4.132 -8.478 -1.351 1.00 96.00 118 MET A N 1
ATOM 883 C CA . MET A 1 118 ? -4.303 -8.931 0.031 1.00 96.00 118 MET A CA 1
ATOM 884 C C . MET A 1 118 ? -3.419 -10.142 0.299 1.00 96.00 118 MET A C 1
ATOM 886 O O . MET A 1 118 ? -3.387 -11.050 -0.532 1.00 96.00 118 MET A O 1
ATOM 890 N N . ASP A 1 119 ? -2.774 -10.167 1.463 1.00 93.88 119 ASP A N 1
ATOM 891 C CA . ASP A 1 119 ? -2.315 -11.411 2.076 1.00 93.88 119 ASP A CA 1
ATOM 892 C C . ASP A 1 119 ? -3.247 -11.740 3.241 1.00 93.88 119 ASP A C 1
ATOM 894 O O . ASP A 1 119 ? -3.347 -11.015 4.234 1.00 93.88 119 ASP A O 1
ATOM 898 N N . VAL A 1 120 ? -3.996 -12.824 3.073 1.00 92.62 120 VAL A N 1
ATOM 899 C CA . VAL A 1 120 ? -4.934 -13.298 4.086 1.00 92.62 120 VAL A CA 1
ATOM 900 C C . VAL A 1 120 ? -4.193 -14.047 5.189 1.00 92.62 120 VAL A C 1
ATOM 902 O O . VAL A 1 120 ? -4.682 -14.031 6.310 1.00 92.62 120 VAL A O 1
ATOM 905 N N . ALA A 1 121 ? -3.061 -14.698 4.888 1.00 91.00 121 ALA A N 1
ATOM 906 C CA . ALA A 1 121 ? -2.348 -15.591 5.803 1.00 91.00 121 ALA A CA 1
ATOM 907 C C . ALA A 1 121 ? -3.284 -16.581 6.533 1.00 91.00 121 ALA A C 1
ATOM 909 O O . ALA A 1 121 ? -3.186 -16.794 7.736 1.00 91.00 121 ALA A O 1
ATOM 910 N N . ALA A 1 122 ? -4.225 -17.192 5.797 1.00 91.31 122 ALA A N 1
ATOM 911 C CA . ALA A 1 122 ? -5.346 -17.943 6.379 1.00 91.31 122 ALA A CA 1
ATOM 912 C C . ALA A 1 122 ? -4.935 -19.087 7.319 1.00 91.31 122 ALA A C 1
ATOM 914 O O . ALA A 1 122 ? -5.695 -19.450 8.214 1.00 91.31 122 ALA A O 1
ATOM 915 N N . SER A 1 123 ? -3.738 -19.642 7.128 1.00 90.31 123 SER A N 1
ATOM 916 C CA . SER A 1 123 ? -3.171 -20.667 8.003 1.00 90.31 123 SER A CA 1
ATOM 917 C C . SER A 1 123 ? -3.028 -20.208 9.461 1.00 90.31 123 SER A C 1
ATOM 919 O O . SER A 1 123 ? -3.113 -21.049 10.346 1.00 90.31 123 SER A O 1
ATOM 921 N N . GLU A 1 124 ? -2.869 -18.906 9.724 1.00 86.00 124 GLU A N 1
ATOM 922 C CA . GLU A 1 124 ? -2.685 -18.349 11.076 1.00 86.00 124 GLU A CA 1
ATOM 923 C C . GLU A 1 124 ? -3.954 -18.414 11.940 1.00 86.00 124 GLU A C 1
ATOM 925 O O . GLU A 1 124 ? -3.885 -18.342 13.165 1.00 86.00 124 GLU A O 1
ATOM 930 N N . PHE A 1 125 ? -5.126 -18.547 11.317 1.00 85.06 125 PHE A N 1
ATOM 931 C CA . PHE A 1 125 ? -6.417 -18.586 12.015 1.00 85.06 125 PHE A CA 1
ATOM 932 C C . PHE A 1 125 ? -7.321 -19.732 11.555 1.00 85.06 125 PHE A C 1
ATOM 934 O O . PHE A 1 125 ? -8.500 -19.785 11.910 1.00 85.06 125 PHE A O 1
ATOM 941 N N . TYR A 1 126 ? -6.786 -20.659 10.765 1.00 88.00 126 TYR A N 1
ATOM 942 C CA . TYR A 1 126 ? -7.475 -21.895 10.435 1.00 88.00 126 TYR A CA 1
ATOM 943 C C . TYR A 1 126 ? -7.512 -22.809 11.670 1.00 88.00 126 TYR A C 1
ATOM 945 O O . TYR A 1 126 ? -6.463 -23.219 12.163 1.00 88.00 126 TYR A O 1
ATOM 953 N N . SER A 1 127 ? -8.713 -23.148 12.153 1.00 86.12 127 SER A N 1
ATOM 954 C CA . SER A 1 127 ? -8.917 -24.213 13.149 1.00 86.12 127 SER A CA 1
ATOM 955 C C . SER A 1 127 ? -9.600 -25.413 12.495 1.00 86.12 127 SER A C 1
ATOM 957 O O . SER A 1 127 ? -10.478 -25.236 11.652 1.00 86.12 127 SER A O 1
ATOM 959 N N . THR A 1 128 ? -9.195 -26.629 12.868 1.00 80.94 128 THR A N 1
ATOM 960 C CA . THR A 1 128 ? -9.765 -27.893 12.359 1.00 80.94 128 THR A CA 1
ATOM 961 C C . THR A 1 128 ? -10.985 -28.382 13.145 1.00 80.94 128 THR A C 1
ATOM 963 O O . THR A 1 128 ? -11.391 -29.527 12.950 1.00 80.94 128 THR A O 1
ATOM 966 N N . ASP A 1 129 ? -11.516 -27.561 14.051 1.00 58.84 129 ASP A N 1
ATOM 967 C CA . ASP A 1 129 ? -12.691 -27.902 14.863 1.00 58.84 129 ASP A CA 1
ATOM 968 C C . ASP A 1 129 ? -13.995 -27.923 14.048 1.00 58.84 129 ASP A C 1
ATOM 970 O O . ASP A 1 129 ? -14.196 -27.019 13.200 1.00 58.84 129 ASP A O 1
#